Protein AF-A0A6V7KXB3-F1 (afdb_monomer_lite)

Sequence (82 aa):
GYTSFWNDCISSGLRGCILAELGLRGRVELEKAGMRKRSLLSRKLLVKNDAPTGDVLLDEALKHLKDYEPPEPVQNWIEYLS

Organism: NCBI:txid1563983

pLDDT: mean 85.48, std 14.09, range [42.53, 97.06]

Foldseek 3Di:
DDPLPLADDDALVVLVVLLVVCVVVVQKDWDDCPPDRDDQQQTFIGGDDLPDPPDPNSNSLSVVQVVDPPTDGNVCSSPVRD

Radius of gyration: 12.48 Å; chains: 1; bounding box: 40×25×29 Å

InterPro domains:
  IPR008628 Golgi phosphoprotein 3-like [PF05719] (1-82)
  IPR008628 Golgi phosphoprotein 3-like [PTHR12704] (1-82)
  IPR038261 Golgi phosphoprotein 3-like domain superfamily [G3DSA:1.10.3630.10] (1-82)

Secondary structure (DSSP, 8-state):
----HHHHS--HHHHHHHHHHHHHTTSEEEPP--SS---STTSBEEE---S--S-HHHHHHHHHHHH-SSPPBHHHHHHTT-

Structure (mmCIF, N/CA/C/O backbone):
data_AF-A0A6V7KXB3-F1
#
_entry.id   AF-A0A6V7KXB3-F1
#
loop_
_atom_site.group_PDB
_atom_site.id
_atom_site.type_symbol
_atom_site.label_atom_id
_atom_site.label_alt_id
_atom_si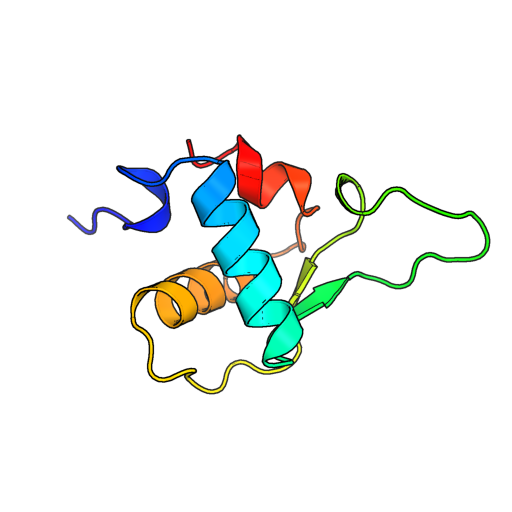te.label_comp_id
_atom_site.label_asym_id
_atom_site.label_entity_id
_atom_site.label_seq_id
_atom_site.pdbx_PDB_ins_code
_atom_site.Cartn_x
_atom_site.Cartn_y
_atom_site.Cartn_z
_atom_site.occupancy
_atom_site.B_iso_or_equiv
_atom_site.auth_seq_id
_atom_site.auth_comp_id
_atom_site.auth_asym_id
_atom_site.auth_atom_id
_atom_site.pdbx_PDB_model_num
ATOM 1 N N . GLY A 1 1 ? 24.360 -0.657 -4.467 1.00 42.53 1 GLY A N 1
ATOM 2 C CA . GLY A 1 1 ? 23.445 0.309 -3.845 1.00 42.53 1 GLY A CA 1
ATOM 3 C C . GLY A 1 1 ? 22.091 0.089 -4.457 1.00 42.53 1 GLY A C 1
ATOM 4 O O . GLY A 1 1 ? 21.993 0.202 -5.668 1.00 42.53 1 GLY A O 1
ATOM 5 N N . TYR A 1 2 ? 21.111 -0.334 -3.664 1.00 43.25 2 TYR A N 1
ATOM 6 C CA . TYR A 1 2 ? 19.719 -0.375 -4.102 1.00 43.25 2 TYR A CA 1
ATOM 7 C C . TYR A 1 2 ? 19.122 0.976 -3.722 1.00 43.25 2 TYR A C 1
ATOM 9 O O . TYR A 1 2 ? 18.944 1.256 -2.541 1.00 43.25 2 TYR A O 1
ATOM 17 N N . THR A 1 3 ? 18.906 1.835 -4.711 1.00 50.50 3 THR A N 1
ATOM 18 C CA . THR A 1 3 ? 17.953 2.934 -4.581 1.00 50.50 3 THR A CA 1
ATOM 19 C C . THR A 1 3 ? 16.588 2.261 -4.551 1.00 50.50 3 THR A C 1
ATOM 21 O O . THR A 1 3 ? 16.149 1.755 -5.585 1.00 50.50 3 THR A O 1
ATOM 24 N N . SER A 1 4 ? 15.966 2.133 -3.379 1.00 57.75 4 SER A N 1
ATOM 25 C CA . SER A 1 4 ? 14.564 1.720 -3.323 1.00 57.75 4 SER A CA 1
ATOM 26 C C . SER A 1 4 ? 13.796 2.758 -4.134 1.00 57.75 4 SER A C 1
ATOM 28 O O . SER A 1 4 ? 13.774 3.931 -3.761 1.00 57.75 4 SER A O 1
ATOM 30 N N . PHE A 1 5 ? 13.222 2.367 -5.270 1.00 57.97 5 PHE A N 1
ATOM 31 C CA . PHE A 1 5 ? 12.482 3.275 -6.149 1.00 57.97 5 PHE A CA 1
ATOM 32 C C . PHE A 1 5 ? 11.354 3.961 -5.369 1.00 57.97 5 PHE A C 1
ATOM 34 O O . PHE A 1 5 ? 11.058 5.137 -5.580 1.00 57.97 5 PHE A O 1
ATOM 41 N N . TRP A 1 6 ? 10.809 3.247 -4.380 1.00 64.38 6 TRP A N 1
ATOM 42 C CA . TRP A 1 6 ? 9.876 3.767 -3.391 1.00 64.38 6 TRP A CA 1
ATOM 43 C C . TRP A 1 6 ? 10.348 5.054 -2.682 1.00 64.38 6 TRP A C 1
ATOM 45 O O . TRP A 1 6 ? 9.515 5.910 -2.375 1.00 64.38 6 TRP A O 1
ATOM 55 N N . ASN A 1 7 ? 11.655 5.210 -2.453 1.00 61.72 7 ASN A N 1
ATOM 56 C CA . ASN A 1 7 ? 12.263 6.254 -1.626 1.00 61.72 7 ASN A CA 1
ATOM 57 C C . ASN A 1 7 ? 12.725 7.490 -2.418 1.00 61.72 7 ASN A C 1
ATOM 59 O O . ASN A 1 7 ? 12.591 8.599 -1.925 1.00 61.72 7 ASN A O 1
ATOM 63 N N . ASP A 1 8 ? 13.229 7.334 -3.648 1.00 60.53 8 ASP A N 1
ATOM 64 C CA . ASP A 1 8 ? 14.061 8.402 -4.233 1.00 60.53 8 ASP A CA 1
ATOM 65 C C . ASP A 1 8 ? 13.379 9.289 -5.299 1.00 60.53 8 ASP A C 1
ATOM 67 O O . ASP A 1 8 ? 13.941 10.324 -5.652 1.00 60.53 8 ASP A O 1
ATOM 71 N N . CYS A 1 9 ? 12.195 8.949 -5.842 1.00 61.06 9 CYS A N 1
ATOM 72 C CA . CYS A 1 9 ? 11.613 9.707 -6.979 1.00 61.06 9 CYS A CA 1
ATOM 73 C C . CYS A 1 9 ? 10.073 9.806 -7.041 1.00 61.06 9 CYS A C 1
ATOM 75 O O . CYS A 1 9 ? 9.534 10.362 -8.002 1.00 61.06 9 CYS A O 1
ATOM 77 N N . ILE A 1 10 ? 9.333 9.262 -6.072 1.00 71.06 10 ILE A N 1
ATOM 78 C CA . ILE A 1 10 ? 7.871 9.124 -6.179 1.00 71.06 10 ILE A CA 1
ATOM 79 C C . ILE A 1 10 ? 7.159 10.205 -5.365 1.00 71.06 10 ILE A C 1
ATOM 81 O O . ILE A 1 10 ? 7.345 10.312 -4.157 1.00 71.06 10 ILE A O 1
ATOM 85 N N . SER A 1 11 ? 6.268 10.963 -6.007 1.00 84.00 11 SER A N 1
ATOM 86 C CA . SER A 1 11 ? 5.408 11.912 -5.295 1.00 84.00 11 SER A CA 1
ATOM 87 C C . SER A 1 11 ? 4.430 11.197 -4.353 1.00 84.00 11 SER A C 1
ATOM 89 O O . SER A 1 11 ? 3.959 10.091 -4.629 1.00 84.00 11 SER A O 1
ATOM 91 N N . SER A 1 12 ? 4.035 11.862 -3.267 1.00 83.38 12 SER A N 1
ATOM 92 C CA . SER A 1 12 ? 3.037 11.346 -2.316 1.00 83.38 12 SER A CA 1
ATOM 93 C C . SER A 1 12 ? 1.724 10.913 -2.990 1.00 83.38 12 SER A C 1
ATOM 95 O O . SER A 1 12 ? 1.125 9.910 -2.599 1.00 83.38 12 SER A O 1
ATOM 97 N N . GLY A 1 13 ? 1.312 11.610 -4.056 1.00 86.06 13 GLY A N 1
ATOM 98 C CA . GLY A 1 13 ? 0.155 11.237 -4.874 1.00 86.06 13 GLY A CA 1
ATOM 99 C C . GLY A 1 13 ? 0.324 9.887 -5.576 1.00 86.06 13 GLY A C 1
ATOM 100 O O . GLY A 1 13 ? -0.575 9.050 -5.513 1.00 86.06 13 GLY A O 1
ATOM 101 N N . LEU A 1 14 ? 1.485 9.634 -6.189 1.00 88.62 14 LEU A N 1
ATOM 102 C CA . LEU A 1 14 ? 1.757 8.362 -6.862 1.00 88.62 14 LEU A CA 1
ATOM 103 C C . LEU A 1 14 ? 1.882 7.205 -5.858 1.00 88.62 14 LEU A C 1
ATOM 105 O O . LEU A 1 14 ? 1.361 6.125 -6.124 1.00 88.62 14 LEU A O 1
ATOM 109 N N . ARG A 1 15 ? 2.455 7.431 -4.666 1.00 87.94 15 ARG A N 1
ATOM 110 C CA . ARG A 1 15 ? 2.433 6.421 -3.588 1.00 87.94 15 ARG A CA 1
ATOM 111 C C . ARG A 1 15 ? 1.013 6.077 -3.160 1.00 87.94 15 ARG A C 1
ATOM 113 O O . ARG A 1 15 ? 0.686 4.901 -3.030 1.00 87.94 15 ARG A O 1
ATOM 120 N N . GLY A 1 16 ? 0.151 7.084 -3.017 1.00 91.50 16 GLY A N 1
ATOM 121 C CA . GLY A 1 16 ? -1.276 6.876 -2.769 1.00 91.50 16 GLY A CA 1
ATOM 122 C C . GLY A 1 16 ? -1.930 5.991 -3.836 1.00 91.50 16 GLY A C 1
ATOM 123 O O . GLY A 1 16 ? -2.644 5.050 -3.491 1.00 91.50 16 GLY A O 1
ATOM 124 N N . CYS A 1 17 ? -1.633 6.235 -5.117 1.00 93.06 17 CYS A N 1
ATOM 125 C CA . CYS A 1 17 ? -2.116 5.403 -6.222 1.00 93.06 17 CYS A CA 1
ATOM 126 C C . CYS A 1 17 ? -1.592 3.963 -6.148 1.00 93.06 17 CYS A C 1
ATOM 128 O O . CYS A 1 17 ? -2.372 3.040 -6.360 1.00 93.06 17 CYS A O 1
ATOM 130 N N . ILE A 1 18 ? -0.319 3.751 -5.801 1.00 93.44 18 ILE A N 1
ATOM 131 C CA . ILE A 1 18 ? 0.244 2.400 -5.650 1.00 93.44 18 ILE A CA 1
ATOM 132 C C . ILE A 1 18 ? -0.476 1.630 -4.534 1.00 93.44 18 ILE A C 1
ATOM 134 O O . ILE A 1 18 ? -0.902 0.494 -4.743 1.00 93.44 18 ILE A O 1
ATOM 138 N N . LEU A 1 19 ? -0.673 2.248 -3.365 1.00 94.25 19 LEU A N 1
ATOM 139 C CA . LEU A 1 19 ? -1.389 1.609 -2.255 1.00 94.25 19 LEU A CA 1
ATOM 140 C C . LEU A 1 19 ? -2.850 1.303 -2.620 1.00 94.25 19 LEU A C 1
ATOM 142 O O . LEU A 1 19 ? -3.363 0.235 -2.279 1.00 94.25 19 LEU A O 1
ATOM 146 N N . ALA A 1 20 ? -3.514 2.218 -3.332 1.00 95.38 20 ALA A N 1
ATOM 147 C CA . ALA A 1 20 ? -4.876 2.014 -3.815 1.00 95.38 20 ALA A CA 1
ATOM 148 C C . ALA A 1 20 ? -4.956 0.854 -4.822 1.00 95.38 20 ALA A C 1
ATOM 150 O O . ALA A 1 20 ? -5.817 -0.011 -4.680 1.00 95.38 20 ALA A O 1
ATOM 151 N N . GLU A 1 21 ? -4.036 0.790 -5.784 1.00 96.94 21 GLU A N 1
ATOM 152 C CA . GLU A 1 21 ? -3.963 -0.267 -6.797 1.00 96.94 21 GLU A CA 1
ATOM 153 C C . GLU A 1 21 ? -3.694 -1.643 -6.166 1.00 96.94 21 GLU A C 1
ATOM 155 O O . GLU A 1 21 ? -4.374 -2.620 -6.485 1.00 96.94 21 GLU A O 1
ATOM 160 N N . LEU A 1 22 ? -2.772 -1.728 -5.198 1.00 96.62 22 LEU A N 1
ATOM 161 C CA . LEU A 1 22 ? -2.544 -2.951 -4.417 1.00 96.62 22 LEU A CA 1
ATOM 162 C C . LEU A 1 22 ? -3.809 -3.395 -3.668 1.00 96.62 22 LEU A C 1
ATOM 164 O O . LEU A 1 22 ? -4.099 -4.594 -3.597 1.00 96.62 22 LEU A O 1
ATOM 168 N N . GLY A 1 23 ? -4.577 -2.444 -3.129 1.00 96.44 23 GLY A N 1
ATOM 169 C CA . GLY A 1 23 ? -5.860 -2.712 -2.481 1.00 96.44 23 GLY A CA 1
ATOM 170 C C . GLY A 1 23 ? -6.911 -3.242 -3.460 1.00 96.44 23 GLY A C 1
ATOM 171 O O . GLY A 1 23 ? -7.559 -4.251 -3.182 1.00 96.44 23 GLY A O 1
ATOM 172 N N . LEU A 1 24 ? -7.034 -2.620 -4.638 1.00 97.06 24 LEU A N 1
ATOM 173 C CA . LEU A 1 24 ? -7.949 -3.049 -5.705 1.00 97.06 24 LEU A CA 1
ATOM 174 C C . LEU A 1 24 ? -7.607 -4.450 -6.234 1.00 97.06 24 LEU A C 1
ATOM 176 O O . LEU A 1 24 ? -8.508 -5.235 -6.524 1.00 97.06 24 LEU A O 1
ATOM 180 N N . ARG A 1 25 ? -6.317 -4.802 -6.287 1.00 96.94 25 ARG A N 1
ATOM 181 C CA . ARG A 1 25 ? -5.832 -6.144 -6.659 1.00 96.94 25 ARG A CA 1
ATOM 182 C C . ARG A 1 25 ? -5.918 -7.172 -5.527 1.00 96.94 25 ARG A C 1
ATOM 184 O O . ARG A 1 25 ? -5.505 -8.316 -5.711 1.00 96.94 25 ARG A O 1
ATOM 191 N N . GLY A 1 26 ? -6.423 -6.792 -4.352 1.00 96.75 26 GLY A N 1
ATOM 192 C CA . GLY A 1 26 ? -6.580 -7.688 -3.206 1.00 96.75 26 GLY A CA 1
ATOM 193 C C . GLY A 1 26 ? -5.262 -8.138 -2.569 1.00 96.75 26 GLY A C 1
ATOM 194 O O . GLY A 1 26 ? -5.237 -9.171 -1.898 1.00 96.75 26 GLY A O 1
ATOM 195 N N . ARG A 1 27 ? -4.174 -7.387 -2.780 1.00 97.06 27 ARG A N 1
ATOM 196 C CA . ARG A 1 27 ? -2.855 -7.656 -2.183 1.00 97.06 27 ARG A CA 1
ATOM 197 C C . ARG A 1 27 ? -2.770 -7.160 -0.751 1.00 97.06 27 ARG A C 1
ATOM 199 O O . ARG A 1 27 ? -2.156 -7.817 0.086 1.00 97.06 27 ARG A O 1
ATOM 206 N N . VAL A 1 28 ? -3.425 -6.036 -0.467 1.00 96.56 28 VAL A N 1
ATOM 207 C CA . VAL A 1 28 ? -3.410 -5.379 0.843 1.00 96.56 28 VAL A CA 1
ATOM 208 C C . VAL A 1 28 ? -4.814 -4.983 1.280 1.00 96.56 28 VAL A C 1
ATOM 210 O O . VAL A 1 28 ? -5.712 -4.805 0.457 1.00 96.56 28 VAL A O 1
ATOM 213 N N . GLU A 1 29 ? -5.006 -4.819 2.582 1.00 96.44 29 GLU A N 1
ATOM 214 C CA . GLU A 1 29 ? -6.252 -4.326 3.161 1.00 96.44 29 GLU A CA 1
ATOM 215 C C . GLU A 1 29 ? -6.002 -3.474 4.407 1.00 96.44 29 GLU A C 1
ATOM 217 O O . GLU A 1 29 ? -4.937 -3.519 5.013 1.00 96.44 29 GLU A O 1
ATOM 222 N N . LEU A 1 30 ? -6.992 -2.678 4.808 1.00 95.44 30 LEU A N 1
ATOM 223 C CA . LEU A 1 30 ? -6.906 -1.899 6.042 1.00 95.44 30 LEU A CA 1
ATOM 224 C C . LEU A 1 30 ? -7.356 -2.734 7.240 1.00 95.44 30 LEU A C 1
ATOM 226 O O . LEU A 1 30 ? -8.430 -3.340 7.193 1.00 95.44 30 LEU A O 1
ATOM 230 N N . GLU A 1 31 ? -6.631 -2.643 8.360 1.00 93.81 31 GLU A N 1
ATOM 231 C CA . GLU A 1 31 ? -7.041 -3.233 9.645 1.00 93.81 31 GLU A CA 1
ATOM 232 C C . GLU A 1 31 ? -8.494 -2.886 9.970 1.00 93.81 31 GLU A C 1
ATOM 234 O O . GLU A 1 31 ? -8.911 -1.768 9.692 1.00 93.81 31 GLU A O 1
ATOM 239 N N . LYS A 1 32 ? -9.295 -3.778 10.559 1.00 90.12 32 LYS A N 1
ATOM 240 C CA . LYS A 1 32 ? -10.733 -3.518 10.783 1.00 90.12 32 LYS A CA 1
ATOM 241 C C . LYS A 1 32 ? -10.974 -2.179 11.499 1.00 90.12 32 LYS A C 1
ATOM 243 O O . LYS A 1 32 ? -10.319 -1.862 12.485 1.00 90.12 32 LYS A O 1
ATOM 248 N N . ALA A 1 33 ? -11.961 -1.410 11.030 1.00 83.44 33 ALA A N 1
ATOM 249 C CA . ALA A 1 33 ? -12.250 -0.073 11.564 1.00 83.44 33 ALA A CA 1
ATOM 250 C C . ALA A 1 33 ? -12.664 -0.072 13.052 1.00 83.44 33 ALA A C 1
ATOM 252 O O . ALA A 1 33 ? -12.549 0.958 13.708 1.00 83.44 33 ALA A O 1
ATOM 253 N N . GLY A 1 34 ? -13.108 -1.214 13.591 1.00 82.25 34 GLY A N 1
ATOM 254 C CA . GLY A 1 34 ? -13.663 -1.310 14.941 1.00 82.25 34 GLY A CA 1
ATOM 255 C C . GLY A 1 34 ? -15.013 -0.594 15.070 1.00 82.25 34 GLY A C 1
ATOM 256 O O . GLY A 1 34 ? -15.609 -0.179 14.078 1.00 82.25 34 GLY A O 1
ATOM 257 N N . MET A 1 35 ? -15.511 -0.453 16.303 1.00 75.69 35 MET A N 1
ATOM 258 C CA . MET A 1 35 ? -16.812 0.184 16.583 1.00 75.69 35 MET A CA 1
ATOM 259 C C . MET A 1 35 ? -16.819 1.696 16.310 1.00 75.69 35 MET A C 1
ATOM 261 O O . MET A 1 35 ? -17.868 2.273 16.034 1.00 75.69 35 MET A O 1
ATOM 265 N N . ARG A 1 36 ? -15.654 2.353 16.372 1.00 78.50 36 ARG A N 1
ATOM 266 C CA . ARG A 1 36 ? -15.508 3.784 16.091 1.00 78.50 36 ARG A CA 1
ATOM 267 C C . ARG A 1 36 ? -14.960 3.965 14.684 1.00 78.50 36 ARG A C 1
ATOM 269 O O . ARG A 1 36 ? -13.900 3.442 14.367 1.00 78.50 36 ARG A O 1
ATOM 276 N N . LYS A 1 37 ? -15.637 4.757 13.853 1.00 79.56 37 LYS A N 1
ATOM 277 C CA . LYS A 1 37 ? -15.182 5.059 12.490 1.00 79.56 37 LYS A CA 1
ATOM 278 C C . LYS A 1 37 ? -13.824 5.780 12.542 1.00 79.56 37 LYS A C 1
ATOM 280 O O . LYS A 1 37 ? -13.756 6.949 12.914 1.00 79.56 37 LYS A O 1
ATOM 285 N N . ARG A 1 38 ? -12.741 5.065 12.224 1.00 84.44 38 ARG A N 1
ATOM 286 C CA . ARG A 1 38 ? -11.378 5.613 12.110 1.00 84.44 38 ARG A CA 1
ATOM 287 C C . ARG A 1 38 ? -11.135 6.142 10.697 1.00 84.44 38 ARG A C 1
ATOM 289 O O . ARG A 1 38 ? -11.687 5.609 9.734 1.00 84.44 38 ARG A O 1
ATOM 296 N N . SER A 1 39 ? -10.308 7.183 10.589 1.00 90.38 39 SER A N 1
ATOM 297 C CA . SER A 1 39 ? -9.828 7.691 9.297 1.00 90.38 39 SER A CA 1
ATOM 298 C C . SER A 1 39 ? -9.065 6.599 8.541 1.00 90.38 39 SER A C 1
ATOM 300 O O . SER A 1 39 ? -8.446 5.735 9.159 1.00 90.38 39 SER A O 1
ATOM 302 N N . LEU A 1 40 ? -9.098 6.641 7.208 1.00 90.06 40 LEU A N 1
ATOM 303 C CA . LEU A 1 40 ? -8.344 5.709 6.364 1.00 90.06 40 LEU A CA 1
ATOM 304 C C . LEU A 1 40 ? -6.836 5.843 6.601 1.00 90.06 40 LEU A C 1
ATOM 306 O O . LEU A 1 40 ? -6.150 4.836 6.727 1.00 90.06 40 LEU A O 1
ATOM 310 N N . LEU A 1 41 ? -6.350 7.081 6.742 1.00 92.06 41 LEU A N 1
ATOM 311 C CA . LEU A 1 41 ? -4.925 7.375 6.905 1.00 92.06 41 LEU A CA 1
ATOM 312 C C . LEU A 1 41 ? -4.344 6.840 8.219 1.00 92.06 41 LEU A C 1
ATOM 314 O O . LEU A 1 41 ? -3.177 6.470 8.268 1.00 92.06 41 LEU A O 1
ATOM 318 N N . SER A 1 42 ? -5.165 6.751 9.270 1.00 91.69 42 SER A N 1
ATOM 319 C CA . SER A 1 42 ? -4.733 6.291 10.593 1.00 91.69 42 SER A CA 1
ATOM 320 C C . SER A 1 42 ? -4.915 4.792 10.822 1.00 91.69 42 SER A C 1
ATOM 322 O O . SER A 1 42 ? -4.673 4.320 11.934 1.00 91.69 42 SER A O 1
ATOM 324 N N . ARG A 1 43 ? -5.379 4.044 9.815 1.00 94.19 43 ARG A N 1
ATOM 325 C CA . ARG A 1 43 ? -5.520 2.585 9.870 1.00 94.19 43 ARG A CA 1
ATOM 326 C C . ARG A 1 43 ? -4.269 1.925 9.310 1.00 94.19 43 ARG A C 1
ATOM 328 O O . ARG A 1 43 ? -3.736 2.371 8.296 1.00 94.19 43 ARG A O 1
ATOM 335 N N . LYS A 1 44 ? -3.836 0.852 9.969 1.00 94.50 44 LYS A N 1
ATOM 336 C CA . LYS A 1 44 ? -2.733 -0.002 9.511 1.00 94.50 44 LYS A CA 1
ATOM 337 C C . LYS A 1 44 ? -3.062 -0.670 8.186 1.00 94.50 44 LYS A C 1
ATOM 339 O O . LYS A 1 44 ? -4.189 -1.139 8.000 1.00 94.50 44 LYS A O 1
ATOM 344 N N . LEU A 1 45 ? -2.073 -0.721 7.302 1.00 94.56 45 LEU A N 1
ATOM 345 C CA . LEU A 1 45 ? -2.144 -1.473 6.058 1.00 94.56 45 LEU A CA 1
ATOM 346 C C . LEU A 1 45 ? -1.590 -2.881 6.296 1.00 94.56 45 LEU A C 1
ATOM 348 O O . LEU A 1 45 ? -0.505 -3.037 6.844 1.00 94.56 45 LEU A O 1
ATOM 352 N N . LEU A 1 46 ? -2.355 -3.901 5.924 1.00 95.81 46 LEU A N 1
ATOM 353 C CA . LEU A 1 46 ? -2.047 -5.308 6.149 1.00 95.81 46 LEU A CA 1
ATOM 354 C C . LEU A 1 46 ? -1.848 -6.006 4.806 1.00 95.81 46 LEU A C 1
ATOM 356 O O . LEU A 1 46 ? -2.657 -5.829 3.894 1.00 95.81 46 LEU A O 1
ATOM 360 N N . VAL A 1 47 ? -0.806 -6.828 4.692 1.00 96.06 47 VAL A N 1
ATOM 361 C CA . VAL A 1 47 ? -0.591 -7.682 3.518 1.00 96.06 47 VAL A CA 1
AT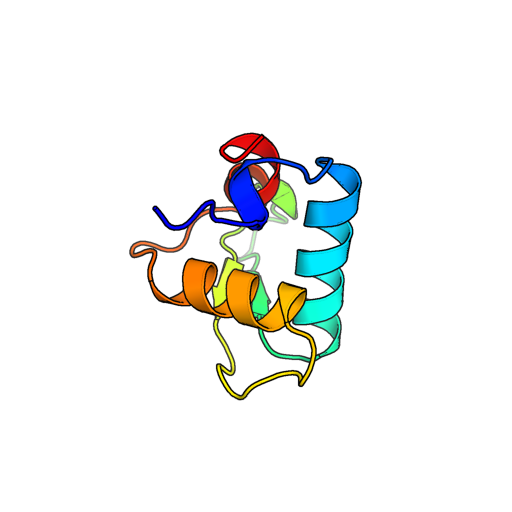OM 362 C C . VAL A 1 47 ? -1.512 -8.899 3.604 1.00 96.06 47 VAL A C 1
ATOM 364 O O . VAL A 1 47 ? -1.495 -9.638 4.584 1.00 96.06 47 VAL A O 1
ATOM 367 N N . LYS A 1 48 ? -2.324 -9.105 2.566 1.00 96.44 48 LYS A N 1
ATOM 368 C CA . LYS A 1 48 ? -3.277 -10.216 2.444 1.00 96.44 48 LYS A CA 1
ATOM 369 C C . LYS A 1 48 ? -2.779 -11.309 1.502 1.00 96.44 48 LYS A C 1
ATOM 371 O O . LYS A 1 48 ? -3.032 -12.487 1.737 1.00 96.44 48 LYS A O 1
ATOM 376 N N . ASN A 1 49 ? -2.131 -10.916 0.410 1.00 95.12 49 ASN A N 1
ATOM 377 C CA . ASN A 1 49 ? -1.634 -11.827 -0.612 1.00 95.12 49 ASN A CA 1
ATOM 378 C C . ASN A 1 49 ? -0.367 -11.241 -1.235 1.00 95.12 49 ASN A C 1
ATOM 380 O O . ASN A 1 49 ? -0.416 -10.159 -1.816 1.00 95.12 49 ASN A O 1
ATOM 384 N N . ASP A 1 50 ? 0.735 -11.975 -1.134 1.00 93.62 50 ASP A N 1
ATOM 385 C CA . ASP A 1 50 ? 2.064 -11.579 -1.593 1.00 93.62 50 ASP A CA 1
ATOM 386 C C . ASP A 1 50 ? 2.423 -12.114 -2.988 1.00 93.62 50 ASP A C 1
ATOM 388 O O . ASP A 1 50 ? 3.543 -11.905 -3.453 1.00 93.62 50 ASP A O 1
ATOM 392 N N . ALA A 1 51 ? 1.496 -12.785 -3.683 1.00 96.06 51 ALA A N 1
ATOM 393 C CA . ALA A 1 51 ? 1.752 -13.196 -5.056 1.00 96.06 51 ALA A CA 1
ATOM 394 C C . ALA A 1 51 ? 2.025 -11.969 -5.949 1.00 96.06 51 ALA A C 1
ATOM 396 O O . ALA A 1 51 ? 1.358 -10.938 -5.804 1.00 96.06 51 ALA A O 1
ATOM 397 N N . PRO A 1 52 ? 2.963 -12.093 -6.902 1.00 94.38 52 PRO A N 1
ATOM 398 C CA . PRO A 1 52 ? 3.374 -10.986 -7.746 1.00 94.38 52 PRO A CA 1
ATOM 399 C C . PRO A 1 52 ? 2.195 -10.448 -8.554 1.00 94.38 52 PRO A C 1
ATOM 401 O O . PRO A 1 52 ? 1.291 -11.173 -8.987 1.00 94.38 52 PRO A O 1
ATOM 404 N N . THR A 1 53 ? 2.196 -9.140 -8.735 1.00 95.06 53 THR A N 1
ATOM 405 C CA . THR A 1 53 ? 1.232 -8.399 -9.540 1.00 95.06 53 THR A CA 1
ATOM 406 C C . THR A 1 53 ? 1.637 -8.343 -11.010 1.00 95.06 53 THR A C 1
ATOM 408 O O . THR A 1 53 ? 0.776 -8.056 -11.843 1.00 95.06 53 THR A O 1
ATOM 411 N N . GLY A 1 54 ? 2.911 -8.626 -11.318 1.00 94.62 54 GLY A N 1
ATOM 412 C CA . GLY A 1 54 ? 3.491 -8.491 -12.655 1.00 94.62 54 GLY A CA 1
ATOM 413 C C . GLY A 1 54 ? 3.902 -7.057 -12.997 1.00 94.62 54 GLY A C 1
ATOM 414 O O . GLY A 1 54 ? 4.396 -6.820 -14.097 1.00 94.62 54 GLY A O 1
ATOM 415 N N . ASP A 1 55 ? 3.709 -6.116 -12.070 1.00 94.38 55 ASP A N 1
ATOM 416 C CA . ASP A 1 55 ? 4.176 -4.739 -12.166 1.00 94.38 55 ASP A CA 1
ATOM 417 C C . ASP A 1 55 ? 5.314 -4.529 -11.165 1.00 94.38 55 ASP A C 1
ATOM 419 O O . ASP A 1 55 ? 5.157 -4.759 -9.966 1.00 94.38 55 ASP A O 1
ATOM 423 N N . VAL A 1 56 ? 6.466 -4.082 -11.665 1.00 91.12 56 VAL A N 1
ATOM 424 C CA . VAL A 1 56 ? 7.691 -3.941 -10.867 1.00 91.12 56 VAL A CA 1
ATOM 425 C C . 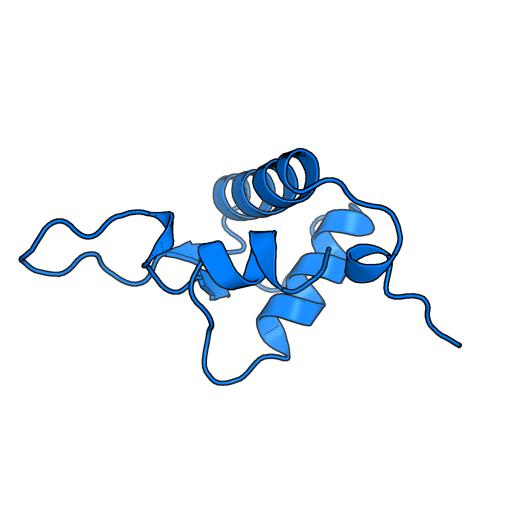VAL A 1 56 ? 7.490 -2.992 -9.682 1.00 91.12 56 VAL A C 1
ATOM 427 O O . VAL A 1 56 ? 7.997 -3.266 -8.596 1.00 91.12 56 VAL A O 1
ATOM 430 N N . LEU A 1 57 ? 6.725 -1.909 -9.859 1.00 89.19 57 LEU A N 1
ATOM 431 C CA . LEU A 1 57 ? 6.532 -0.895 -8.821 1.00 89.19 57 LEU A CA 1
ATOM 432 C C . LEU A 1 57 ? 5.624 -1.401 -7.708 1.00 89.19 57 LEU A C 1
ATOM 434 O O . LEU A 1 57 ? 5.895 -1.192 -6.525 1.00 89.19 57 LEU A O 1
ATOM 438 N N . LEU A 1 58 ? 4.544 -2.076 -8.093 1.00 93.44 58 LEU A N 1
ATOM 439 C CA . LEU A 1 58 ? 3.627 -2.689 -7.140 1.00 93.44 58 LEU A CA 1
ATOM 440 C C . LEU A 1 58 ? 4.311 -3.832 -6.378 1.00 93.44 58 LEU A C 1
ATOM 442 O O . LEU A 1 58 ? 4.083 -3.977 -5.179 1.00 93.44 58 LEU A O 1
ATOM 446 N N . ASP A 1 59 ? 5.159 -4.614 -7.045 1.00 94.00 59 ASP A N 1
ATOM 447 C CA . ASP A 1 59 ? 5.854 -5.751 -6.437 1.00 94.00 59 ASP A CA 1
ATOM 448 C C . ASP A 1 59 ? 6.955 -5.302 -5.462 1.00 94.00 59 ASP A C 1
ATOM 450 O O . ASP A 1 59 ? 7.090 -5.877 -4.379 1.00 94.00 59 ASP A O 1
ATOM 454 N N . GLU A 1 60 ? 7.693 -4.235 -5.780 1.00 90.94 60 GLU A N 1
ATOM 455 C CA . GLU A 1 60 ? 8.650 -3.619 -4.852 1.00 90.94 60 GLU A CA 1
ATOM 456 C C . GLU A 1 60 ? 7.938 -3.038 -3.621 1.00 90.94 60 GLU A C 1
ATOM 458 O O . GLU A 1 60 ? 8.332 -3.309 -2.484 1.00 90.94 60 GLU A O 1
ATOM 463 N N . ALA A 1 61 ? 6.832 -2.318 -3.828 1.00 90.38 61 ALA A N 1
ATOM 464 C CA . ALA A 1 61 ? 6.001 -1.802 -2.744 1.00 90.38 61 ALA A CA 1
ATOM 465 C C . ALA A 1 61 ? 5.465 -2.923 -1.841 1.00 90.38 61 ALA A C 1
ATOM 467 O O . ALA A 1 61 ? 5.562 -2.846 -0.618 1.00 90.38 61 ALA A O 1
ATOM 468 N N . LEU A 1 62 ? 4.928 -3.991 -2.437 1.00 93.19 62 LEU A N 1
ATOM 469 C CA . LEU A 1 62 ? 4.377 -5.134 -1.713 1.00 93.19 62 LEU A CA 1
ATOM 470 C C . LEU A 1 62 ? 5.445 -5.851 -0.880 1.00 93.19 62 LEU A C 1
ATOM 472 O O . LEU A 1 62 ? 5.163 -6.274 0.242 1.00 93.19 62 LEU A O 1
ATOM 476 N N . LYS A 1 63 ? 6.676 -5.936 -1.394 1.00 91.75 63 LYS A N 1
ATOM 477 C CA . LYS A 1 63 ? 7.823 -6.452 -0.645 1.00 91.75 63 LYS A CA 1
ATOM 478 C C . LYS A 1 63 ? 8.132 -5.582 0.577 1.00 91.75 63 LYS A C 1
ATOM 480 O O . LYS A 1 63 ? 8.235 -6.114 1.677 1.00 91.75 63 LYS A O 1
ATOM 485 N N . HIS A 1 64 ? 8.193 -4.258 0.419 1.00 89.62 64 HIS A N 1
ATOM 486 C CA . HIS A 1 64 ? 8.402 -3.347 1.551 1.00 89.62 64 HIS A CA 1
ATOM 487 C C . HIS A 1 64 ? 7.299 -3.459 2.610 1.00 89.62 64 HIS A C 1
ATOM 489 O O . HIS A 1 64 ? 7.598 -3.512 3.800 1.00 89.62 64 HIS A O 1
ATOM 495 N N . LEU A 1 65 ? 6.033 -3.555 2.191 1.00 91.00 65 LEU A N 1
ATOM 496 C CA . LEU A 1 65 ? 4.900 -3.741 3.103 1.00 91.00 65 LEU A CA 1
ATOM 497 C C . LEU A 1 65 ? 4.985 -5.048 3.900 1.00 91.00 65 LEU A C 1
ATOM 499 O O . LEU A 1 65 ? 4.523 -5.097 5.037 1.00 91.00 65 LEU A O 1
ATOM 503 N N . LYS A 1 66 ? 5.548 -6.105 3.305 1.00 91.00 66 LYS A N 1
ATOM 504 C CA . LYS A 1 66 ? 5.724 -7.413 3.945 1.00 91.00 66 LYS A CA 1
ATOM 505 C C . LYS A 1 66 ? 6.878 -7.424 4.948 1.00 91.00 66 LYS A C 1
ATOM 507 O O . LYS A 1 66 ? 6.770 -8.087 5.973 1.00 91.00 66 LYS A O 1
ATOM 512 N N . ASP A 1 67 ? 7.957 -6.708 4.648 1.00 89.25 67 ASP A N 1
ATOM 513 C CA . ASP A 1 67 ? 9.178 -6.721 5.459 1.00 89.25 67 ASP A CA 1
ATOM 514 C C . ASP A 1 67 ? 9.073 -5.831 6.722 1.00 89.25 67 ASP A C 1
ATOM 516 O O . ASP A 1 6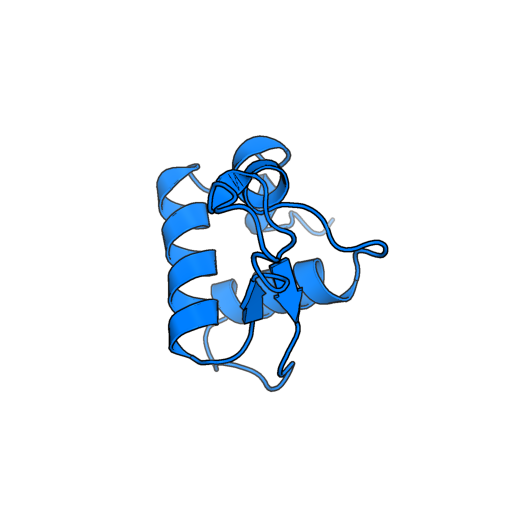7 ? 9.881 -5.969 7.640 1.00 89.25 67 ASP A O 1
ATOM 520 N N . TYR A 1 68 ? 8.083 -4.931 6.801 1.00 85.75 68 TYR A N 1
ATOM 521 C CA . TYR A 1 68 ? 7.855 -4.063 7.965 1.00 85.75 68 TYR A CA 1
ATOM 522 C C . TYR A 1 68 ? 6.949 -4.714 9.024 1.00 85.75 68 TYR A C 1
ATOM 524 O O . TYR A 1 68 ? 5.726 -4.775 8.876 1.00 85.75 68 TYR A O 1
ATOM 532 N N . GLU A 1 69 ? 7.550 -5.107 10.150 1.00 83.31 69 GLU A N 1
ATOM 533 C CA . GLU A 1 69 ? 6.848 -5.482 11.380 1.00 83.31 69 GLU A CA 1
ATOM 534 C C . GLU A 1 69 ? 7.227 -4.541 12.539 1.00 83.31 69 GLU A C 1
ATOM 536 O O . GLU A 1 69 ? 8.414 -4.387 12.841 1.00 83.31 69 GLU A O 1
ATOM 541 N N . PRO A 1 70 ? 6.245 -3.926 13.233 1.00 87.44 70 PRO A N 1
ATOM 542 C CA . PRO A 1 70 ? 4.795 -4.086 13.068 1.00 87.44 70 PRO A CA 1
ATOM 543 C C . PRO A 1 70 ? 4.218 -3.330 11.847 1.00 87.44 70 PRO A C 1
ATOM 545 O O . PRO A 1 70 ? 4.818 -2.361 11.393 1.00 87.44 70 PRO A O 1
ATOM 548 N N . PRO A 1 71 ? 3.010 -3.693 11.361 1.00 90.56 71 PRO A N 1
ATOM 549 C CA . PRO A 1 71 ? 2.358 -2.963 10.277 1.00 90.56 71 PRO A CA 1
ATOM 550 C C . PRO A 1 71 ? 2.093 -1.493 10.620 1.00 90.56 71 PRO A C 1
ATOM 552 O O . PRO A 1 71 ? 1.520 -1.174 11.672 1.00 90.56 71 PRO A O 1
ATOM 555 N N . GLU A 1 72 ? 2.448 -0.618 9.684 1.00 92.38 72 GLU A N 1
ATOM 556 C CA . GLU A 1 72 ? 2.346 0.838 9.800 1.00 92.38 72 GLU A CA 1
ATOM 557 C C . GLU A 1 72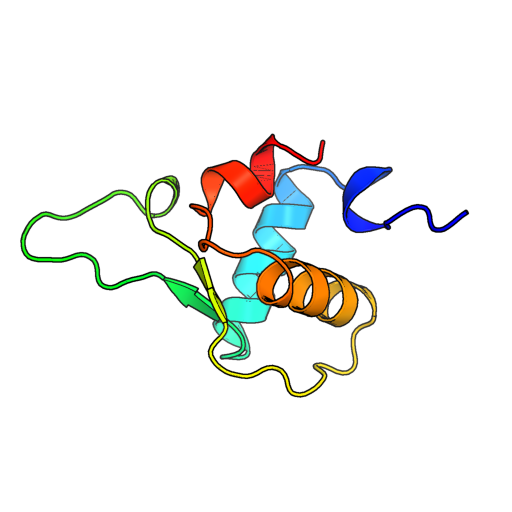 ? 1.020 1.383 9.217 1.00 92.38 72 GLU A C 1
ATOM 559 O O . GLU A 1 72 ? 0.418 0.765 8.324 1.00 92.38 72 GLU A O 1
ATOM 564 N N . PRO A 1 73 ? 0.516 2.533 9.709 1.00 93.31 73 PRO A N 1
ATOM 565 C CA . PRO A 1 73 ? -0.652 3.205 9.151 1.00 93.31 73 PRO A CA 1
ATOM 566 C C . PRO A 1 73 ? -0.392 3.740 7.739 1.00 93.31 73 PRO A C 1
ATOM 568 O O . PRO A 1 73 ? 0.736 4.061 7.377 1.00 93.31 73 PRO A O 1
ATOM 571 N N . VAL A 1 74 ? -1.455 3.888 6.942 1.00 92.69 74 VAL A N 1
ATOM 572 C CA . VAL A 1 74 ? -1.373 4.389 5.553 1.00 92.69 74 VAL A CA 1
ATOM 573 C C . VAL A 1 74 ? -0.630 5.724 5.454 1.00 92.69 74 VAL A C 1
ATOM 575 O O . VAL A 1 74 ? 0.124 5.925 4.508 1.00 92.69 74 VAL A O 1
ATOM 578 N N . GLN A 1 75 ? -0.810 6.620 6.428 1.00 91.12 75 GLN A N 1
ATOM 579 C CA . GLN A 1 75 ? -0.105 7.903 6.465 1.00 91.12 75 GLN A CA 1
ATOM 580 C C . GLN A 1 75 ? 1.418 7.732 6.419 1.00 91.12 75 GLN A C 1
ATOM 582 O O . GLN A 1 75 ? 2.085 8.407 5.642 1.00 91.12 75 GLN A O 1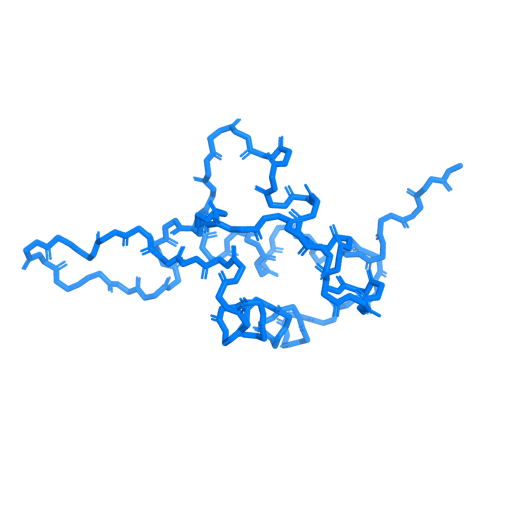
ATOM 587 N N . ASN A 1 76 ? 1.953 6.775 7.176 1.00 89.88 76 ASN A N 1
ATOM 588 C CA . ASN A 1 76 ? 3.389 6.532 7.273 1.00 89.88 76 ASN A CA 1
ATOM 589 C C . ASN A 1 76 ? 3.964 6.054 5.935 1.00 89.88 76 ASN A C 1
ATOM 591 O O . ASN A 1 76 ? 5.032 6.502 5.528 1.00 89.88 76 ASN A O 1
ATOM 595 N N . TRP A 1 77 ? 3.215 5.227 5.204 1.00 87.56 77 TRP A N 1
ATOM 596 C CA . TRP A 1 77 ? 3.596 4.767 3.866 1.00 87.56 77 TRP A CA 1
ATOM 597 C C . TRP A 1 77 ? 3.601 5.878 2.810 1.00 87.56 77 TRP A C 1
ATOM 599 O O . TRP A 1 77 ? 4.334 5.785 1.825 1.00 87.56 77 TRP A O 1
ATOM 609 N N . ILE A 1 78 ? 2.791 6.924 3.002 1.00 86.38 78 ILE A N 1
ATOM 610 C CA . ILE A 1 78 ? 2.727 8.082 2.103 1.00 86.38 78 ILE A CA 1
ATOM 611 C C . ILE A 1 78 ? 3.807 9.115 2.463 1.00 86.38 78 ILE A C 1
ATOM 613 O O . ILE A 1 78 ? 4.458 9.646 1.562 1.00 86.38 78 ILE A O 1
ATOM 617 N N . GLU A 1 79 ? 4.001 9.394 3.757 1.00 77.12 79 GLU A N 1
ATOM 618 C CA . GLU A 1 79 ? 4.813 10.513 4.253 1.00 77.12 79 GLU A CA 1
ATOM 619 C C . GLU A 1 79 ? 6.282 10.154 4.505 1.00 77.12 79 GLU A C 1
ATOM 621 O O . GLU A 1 79 ? 7.153 10.894 4.053 1.00 77.12 79 GLU A O 1
ATOM 626 N N . TYR A 1 80 ? 6.585 9.031 5.171 1.00 60.66 80 TYR A N 1
ATOM 627 C CA . TYR A 1 80 ? 7.939 8.762 5.691 1.00 60.66 80 TYR A CA 1
ATOM 628 C C . TYR A 1 80 ? 8.975 8.328 4.655 1.00 60.66 80 TYR A C 1
ATOM 630 O O . TYR A 1 80 ? 10.129 8.110 5.010 1.00 60.66 80 TYR A O 1
ATOM 638 N N . LEU A 1 81 ? 8.590 8.198 3.390 1.00 50.44 81 LEU A N 1
ATOM 639 C CA . LEU A 1 81 ? 9.493 7.732 2.338 1.00 50.44 81 LEU A CA 1
ATOM 640 C C . LEU A 1 81 ? 9.742 8.800 1.265 1.00 50.44 81 LEU A C 1
ATOM 642 O O . LEU A 1 81 ? 10.337 8.470 0.251 1.00 50.44 81 LEU A O 1
ATOM 646 N N . SER A 1 82 ? 9.259 10.045 1.447 1.00 44.44 82 SER A N 1
ATOM 647 C CA . SER A 1 82 ? 9.451 11.173 0.501 1.00 44.44 82 SER A CA 1
ATOM 648 C C . SER A 1 82 ? 10.801 11.852 0.650 1.00 44.44 82 SER A C 1
ATOM 650 O O . SER A 1 82 ? 11.264 11.965 1.805 1.00 44.44 82 SER A O 1
#